Protein AF-A0A9N9HMT0-F1 (afdb_monomer_lite)

Foldseek 3Di:
DCPFQQNVCCCVVAPLVRLAPDQEAAADQVLGAEEAEADNNANHAYYANAPNQHYAEYEYEQHQNHAYYAHENNQYQYYAYANHANHQEDAHDNYAHQDDVNCVRYNLARHQYDHHAHYNNPAQDECVVNQSNQNHAEEEHYNHPRYDDDDPHPYDYD

Radius of gyration: 15.42 Å; chains: 1; bounding box: 34×36×38 Å

Structure (mmCIF, N/CA/C/O backbone):
data_AF-A0A9N9HMT0-F1
#
_entry.id   AF-A0A9N9HMT0-F1
#
loop_
_atom_site.group_PDB
_atom_site.id
_atom_site.type_symbol
_atom_site.label_atom_id
_atom_site.label_alt_id
_atom_site.label_comp_id
_atom_site.label_asym_id
_atom_site.label_entity_id
_atom_site.label_seq_id
_atom_site.pdbx_PDB_ins_code
_atom_site.Cartn_x
_atom_site.Cartn_y
_atom_site.Cartn_z
_atom_site.occupancy
_atom_site.B_iso_or_equiv
_atom_site.auth_seq_id
_atom_site.auth_comp_id
_atom_site.auth_asym_id
_atom_site.auth_atom_id
_atom_site.pdbx_PDB_model_num
ATOM 1 N N . PRO A 1 1 ? 5.485 14.136 9.599 1.00 45.47 1 PRO A N 1
ATOM 2 C CA . PRO A 1 1 ? 5.274 14.968 10.810 1.00 45.47 1 PRO A CA 1
ATOM 3 C C . PRO A 1 1 ? 3.821 14.855 11.270 1.00 45.47 1 PRO A C 1
ATOM 5 O O . PRO A 1 1 ? 2.944 14.857 10.415 1.00 45.47 1 PRO A O 1
ATOM 8 N N . LYS A 1 2 ? 3.573 14.782 12.585 1.00 51.34 2 LYS A N 1
ATOM 9 C CA . LYS A 1 2 ? 2.227 14.649 13.185 1.00 51.34 2 LYS A CA 1
ATOM 10 C C . LYS A 1 2 ? 1.230 15.769 12.809 1.00 51.34 2 LYS A C 1
ATOM 12 O O . LYS A 1 2 ? 0.068 15.684 13.169 1.00 51.34 2 LYS A O 1
ATOM 17 N N . ASP A 1 3 ? 1.668 16.771 12.049 1.00 69.00 3 ASP A N 1
ATOM 18 C CA . ASP A 1 3 ? 0.890 17.944 11.647 1.00 69.00 3 ASP A CA 1
ATOM 19 C C . ASP A 1 3 ? 0.411 17.941 10.185 1.00 69.00 3 ASP A C 1
ATOM 21 O O . ASP A 1 3 ? -0.055 18.974 9.698 1.00 69.00 3 ASP A O 1
ATOM 25 N N . SER A 1 4 ? 0.522 16.827 9.452 1.00 89.69 4 SER A N 1
ATOM 26 C CA . SER A 1 4 ? -0.023 16.758 8.090 1.00 89.69 4 SER A CA 1
ATOM 27 C C . SER A 1 4 ? -1.549 16.862 8.088 1.00 89.69 4 SER A C 1
ATOM 29 O O . SER A 1 4 ? -2.238 16.344 8.967 1.00 89.69 4 SER A O 1
ATOM 31 N N . GLN A 1 5 ? -2.094 17.504 7.054 1.00 96.38 5 GLN A N 1
ATOM 32 C CA . GLN A 1 5 ? -3.540 17.621 6.867 1.00 96.38 5 GLN A CA 1
ATOM 33 C C . GLN A 1 5 ? -4.202 16.242 6.760 1.00 96.38 5 GLN A C 1
AT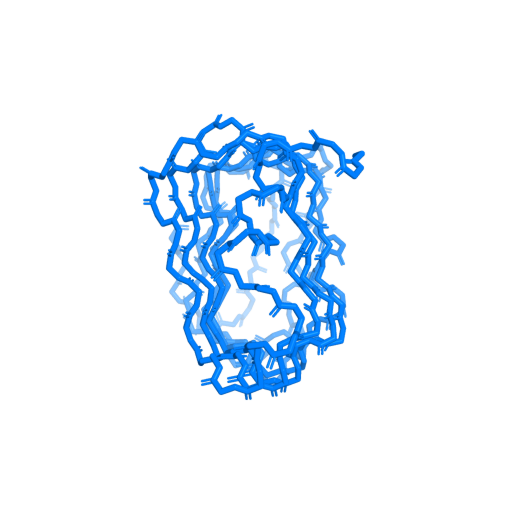OM 35 O O . GLN A 1 5 ? -5.257 16.023 7.348 1.00 96.38 5 GLN A O 1
ATOM 40 N N . ALA A 1 6 ? -3.567 15.302 6.053 1.00 97.62 6 ALA A N 1
ATOM 41 C CA . ALA A 1 6 ? -4.060 13.935 5.930 1.00 97.62 6 ALA A CA 1
ATOM 42 C C . ALA A 1 6 ? -4.176 13.227 7.290 1.00 97.62 6 ALA A C 1
ATOM 44 O O . ALA A 1 6 ? -5.154 12.521 7.531 1.00 97.62 6 ALA A O 1
ATOM 45 N N . GLN A 1 7 ? -3.209 13.442 8.189 1.00 97.62 7 GLN A N 1
ATOM 46 C CA . GLN A 1 7 ? -3.238 12.842 9.519 1.00 97.62 7 GLN A CA 1
ATOM 47 C C . GLN A 1 7 ? -4.325 13.470 10.395 1.00 97.62 7 GLN A C 1
ATOM 49 O O . GLN A 1 7 ? -5.088 12.739 11.020 1.00 97.62 7 GLN A O 1
ATOM 54 N N . LYS A 1 8 ? -4.452 14.804 10.377 1.00 97.06 8 LYS A N 1
ATOM 55 C CA . LYS A 1 8 ? -5.521 15.516 11.099 1.00 97.06 8 LYS A CA 1
ATOM 56 C C . LYS A 1 8 ? -6.901 15.050 10.654 1.00 97.06 8 LYS A C 1
ATOM 58 O O . LYS A 1 8 ? -7.726 14.711 11.491 1.00 97.06 8 LYS A O 1
ATOM 63 N N . TRP A 1 9 ? -7.109 14.932 9.342 1.00 97.50 9 TRP A N 1
ATOM 64 C CA . TRP A 1 9 ? -8.347 14.392 8.786 1.00 97.50 9 TRP A CA 1
ATOM 65 C C . TRP A 1 9 ? -8.671 13.001 9.349 1.00 97.50 9 TRP A C 1
ATOM 67 O O . TRP A 1 9 ? -9.804 12.756 9.755 1.00 97.50 9 TRP A O 1
ATOM 77 N N . LEU A 1 10 ? -7.688 12.095 9.400 1.00 97.88 10 LEU A N 1
ATOM 78 C CA . LEU A 1 10 ? -7.896 10.742 9.919 1.00 97.88 10 LEU A CA 1
ATOM 79 C C . LEU A 1 10 ? -8.280 10.759 11.405 1.00 97.88 10 LEU A C 1
ATOM 81 O O . LEU A 1 10 ? -9.152 10.003 11.822 1.00 97.88 10 LEU A O 1
ATOM 85 N N . GLU A 1 11 ? -7.611 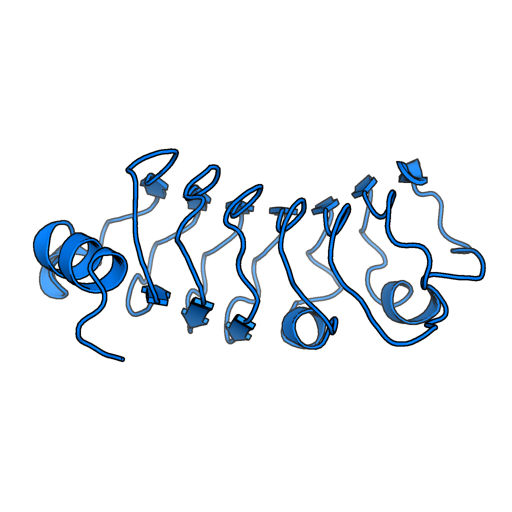11.589 12.200 1.00 96.62 11 GLU A N 1
ATOM 86 C CA . GLU A 1 11 ? -7.820 11.692 13.647 1.00 96.62 11 GLU A CA 1
ATOM 87 C C . GLU A 1 11 ? -9.157 12.347 14.004 1.00 96.62 11 GLU A C 1
ATOM 89 O O . GLU A 1 11 ? -9.825 11.882 14.924 1.00 96.62 11 GLU A O 1
ATOM 94 N N . GLU A 1 12 ? -9.576 13.362 13.248 1.00 96.56 12 GLU A N 1
ATOM 95 C CA . GLU A 1 12 ? -10.885 14.006 13.391 1.00 96.56 12 GLU A CA 1
ATOM 96 C C . GLU A 1 12 ? -12.022 13.093 12.926 1.00 96.56 12 GLU A C 1
ATOM 98 O O . GLU A 1 12 ? -13.075 13.036 13.557 1.00 96.56 12 GLU A O 1
ATOM 103 N N . LYS A 1 13 ? -11.823 12.370 11.815 1.00 97.00 13 LYS A N 1
ATOM 104 C CA . LYS A 1 13 ? -12.850 11.494 11.240 1.00 97.00 13 LYS A CA 1
ATOM 105 C C . LYS A 1 13 ? -13.000 10.181 12.002 1.00 97.00 13 LYS A C 1
ATOM 107 O O . LYS A 1 13 ? -14.102 9.643 12.052 1.00 97.00 13 LYS A O 1
ATOM 112 N N . PHE A 1 14 ? -11.896 9.665 12.539 1.00 97.12 14 PHE A N 1
ATOM 113 C CA . PHE A 1 14 ? -11.830 8.407 13.274 1.00 97.12 14 PHE A CA 1
ATOM 114 C C . PHE A 1 14 ? -10.970 8.575 14.537 1.00 97.12 14 PHE A C 1
ATOM 116 O O . PHE A 1 14 ? -9.804 8.135 14.571 1.00 97.12 14 PHE A O 1
ATOM 123 N N . PRO A 1 15 ? -11.523 9.194 15.594 1.00 95.88 15 PRO A N 1
ATOM 124 C CA . PRO A 1 15 ? -10.897 9.210 16.910 1.00 95.88 15 PRO A CA 1
ATOM 125 C C . PRO A 1 15 ? -10.594 7.784 17.380 1.00 95.88 15 PRO A C 1
ATOM 127 O O . PRO A 1 15 ? -11.309 6.850 17.030 1.00 95.88 15 PRO A O 1
ATOM 130 N N . ILE A 1 16 ? -9.545 7.589 18.188 1.00 92.38 16 ILE A N 1
ATOM 131 C CA . ILE A 1 16 ? -9.065 6.241 18.566 1.00 92.38 16 ILE A CA 1
ATOM 132 C C . ILE A 1 16 ? -10.189 5.353 19.131 1.00 92.38 16 ILE A C 1
ATOM 134 O O . ILE A 1 16 ? -10.284 4.195 18.740 1.00 92.38 16 ILE A O 1
ATOM 138 N N . GLY A 1 17 ? -11.062 5.895 19.986 1.00 91.00 17 GLY A N 1
ATOM 139 C CA . GLY A 1 17 ? -12.176 5.143 20.581 1.00 91.00 17 GLY A CA 1
ATOM 140 C C . GLY A 1 17 ? -13.275 4.720 19.598 1.00 91.00 17 GLY A C 1
ATOM 141 O O . GLY A 1 17 ? -14.104 3.888 19.942 1.00 91.00 17 GLY A O 1
ATOM 142 N N . GLU A 1 18 ? -13.276 5.260 18.379 1.00 94.38 18 GLU A N 1
ATOM 143 C CA . GLU A 1 18 ? -14.274 4.975 17.341 1.00 94.38 18 GLU A CA 1
ATOM 144 C C . GLU A 1 18 ? -13.741 4.025 16.253 1.00 94.38 18 GLU A C 1
ATOM 146 O O . GLU A 1 18 ? -14.476 3.647 15.344 1.00 94.38 18 GLU A O 1
ATOM 151 N N . ARG A 1 19 ? -12.469 3.603 16.330 1.00 97.69 19 ARG A N 1
ATOM 152 C CA . ARG A 1 19 ? -11.827 2.746 15.312 1.00 97.69 19 ARG A CA 1
ATOM 153 C C . ARG A 1 19 ? -12.177 1.264 15.426 1.00 97.69 19 ARG A C 1
ATOM 155 O O . ARG A 1 19 ? -11.931 0.519 14.479 1.00 97.69 19 ARG A O 1
ATOM 162 N N . GLU A 1 20 ? -12.730 0.842 16.560 1.00 96.50 20 GLU A N 1
ATOM 163 C CA . GLU A 1 20 ? -12.949 -0.568 16.922 1.00 96.50 20 GLU A CA 1
ATOM 164 C C . GLU A 1 20 ? -13.825 -1.331 15.919 1.00 96.50 20 GLU A C 1
ATOM 166 O O . GLU A 1 20 ? -13.577 -2.504 15.652 1.00 96.50 20 GLU A O 1
ATOM 171 N N . GLU A 1 21 ? -14.809 -0.658 15.317 1.00 96.06 21 GLU A N 1
ATOM 172 C CA . GLU A 1 21 ? -15.775 -1.266 14.390 1.00 96.06 21 GLU A CA 1
ATOM 173 C C . GLU A 1 21 ? -15.555 -0.876 12.920 1.00 96.06 21 GLU A C 1
ATOM 175 O O . GLU A 1 21 ? -16.292 -1.312 12.036 1.00 96.06 21 GLU A O 1
ATOM 180 N N . VAL A 1 22 ? -14.546 -0.053 12.623 1.00 98.50 22 VAL A N 1
ATOM 181 C CA . VAL A 1 22 ? -14.315 0.438 11.259 1.00 98.50 22 VAL A CA 1
ATOM 182 C C . VAL A 1 22 ? -13.652 -0.651 10.420 1.00 98.50 22 VAL A C 1
ATOM 184 O O . VAL A 1 22 ? -12.492 -1.001 10.635 1.00 98.50 22 VAL A O 1
ATOM 187 N N . THR A 1 23 ? -14.375 -1.142 9.414 1.00 98.62 23 THR A N 1
ATOM 188 C CA . THR A 1 23 ? -13.884 -2.157 8.465 1.00 98.62 23 THR A CA 1
ATOM 189 C C . THR A 1 23 ? -13.359 -1.563 7.161 1.00 98.62 23 THR A C 1
ATOM 191 O O . THR A 1 23 ? -12.513 -2.162 6.497 1.00 98.62 23 THR A O 1
ATOM 194 N N . VAL A 1 24 ? -13.794 -0.349 6.805 1.00 98.69 24 VAL A N 1
ATOM 195 C CA . VAL A 1 24 ? -13.385 0.335 5.574 1.00 98.69 24 VAL A CA 1
ATOM 196 C C . VAL A 1 24 ? -13.008 1.785 5.853 1.00 98.69 24 VAL A C 1
ATOM 198 O O . VAL A 1 24 ? -13.803 2.561 6.377 1.00 98.69 24 VAL A O 1
ATOM 201 N N . LEU A 1 25 ? -11.815 2.169 5.409 1.00 98.62 25 LEU A N 1
ATOM 202 C CA . LEU A 1 25 ? -11.355 3.548 5.346 1.00 98.62 25 LEU A CA 1
ATOM 203 C C . LEU A 1 25 ? -11.438 3.986 3.886 1.00 98.62 25 LEU A C 1
ATOM 205 O O . LEU A 1 25 ? -10.640 3.567 3.043 1.00 98.62 25 LEU A O 1
ATOM 209 N N . PHE A 1 26 ? -12.423 4.828 3.589 1.00 98.44 26 PHE A N 1
ATOM 210 C CA . PHE A 1 26 ? -12.620 5.399 2.262 1.00 98.44 26 PHE A CA 1
ATOM 211 C C . PHE A 1 26 ? -12.224 6.878 2.260 1.00 98.44 26 PHE A C 1
ATOM 213 O O . PHE A 1 26 ? -12.874 7.703 2.897 1.00 98.44 26 PHE A O 1
ATOM 220 N N . ALA A 1 27 ? -11.148 7.190 1.542 1.00 98.12 27 ALA A N 1
ATOM 221 C CA . ALA A 1 27 ? -10.526 8.506 1.452 1.00 98.12 27 ALA A CA 1
ATOM 222 C C . ALA A 1 27 ? -10.126 8.899 0.019 1.00 98.12 27 ALA A C 1
ATOM 224 O O . ALA A 1 27 ? -9.210 9.697 -0.180 1.00 98.12 27 ALA A O 1
ATOM 225 N N . ARG A 1 28 ? -10.758 8.304 -0.998 1.00 98.31 28 ARG A N 1
ATOM 226 C CA . ARG A 1 28 ? -10.446 8.561 -2.411 1.00 98.31 28 ARG A CA 1
ATOM 227 C C . ARG A 1 28 ? -10.657 10.030 -2.769 1.00 98.31 28 ARG A C 1
ATOM 229 O O . ARG A 1 28 ? -11.735 10.564 -2.524 1.00 98.31 28 ARG A O 1
ATOM 236 N N . ASN A 1 29 ? -9.672 10.629 -3.442 1.00 98.00 29 ASN A N 1
ATOM 237 C CA . ASN A 1 29 ? -9.770 11.971 -4.027 1.00 98.00 29 ASN A CA 1
ATOM 238 C C . ASN A 1 29 ? -10.311 13.036 -3.048 1.00 98.00 29 ASN A C 1
ATOM 240 O O . ASN A 1 29 ? -11.147 13.865 -3.399 1.00 98.00 29 ASN A O 1
ATOM 244 N N . MET A 1 30 ? -9.855 12.995 -1.797 1.00 97.44 30 MET A N 1
ATOM 245 C CA . MET A 1 30 ? -10.271 13.945 -0.760 1.00 97.44 30 MET A CA 1
ATOM 246 C C . MET A 1 30 ? -9.350 15.166 -0.674 1.00 97.44 30 MET A C 1
ATOM 248 O O . MET A 1 30 ? -9.533 16.017 0.192 1.00 97.44 30 MET A O 1
ATOM 252 N N . GLY A 1 31 ? -8.349 15.253 -1.556 1.00 96.75 31 GLY A N 1
ATOM 253 C CA . GLY A 1 31 ? -7.345 16.309 -1.516 1.00 96.75 31 GLY A CA 1
ATOM 254 C C . GLY A 1 31 ? -6.443 16.211 -0.288 1.00 96.75 31 GLY A C 1
ATOM 255 O O . GLY A 1 31 ? -5.984 17.239 0.189 1.00 96.75 31 GLY A O 1
ATOM 256 N N . LEU A 1 32 ? -6.210 15.000 0.237 1.00 97.25 32 LEU A N 1
ATOM 257 C CA . LEU A 1 32 ? -5.362 14.805 1.412 1.00 97.25 32 LEU A CA 1
ATOM 258 C C . LEU A 1 32 ? -3.907 15.186 1.113 1.00 97.25 32 LEU A C 1
ATOM 260 O O . LEU A 1 32 ? -3.342 14.788 0.089 1.00 97.25 32 LEU A O 1
ATOM 264 N N . GLU A 1 33 ? -3.293 15.919 2.043 1.00 96.69 33 GLU A N 1
ATOM 265 C CA . GLU A 1 33 ? -1.928 16.431 1.908 1.00 96.69 33 GLU A CA 1
ATOM 266 C C . GLU A 1 33 ? -0.993 15.916 3.009 1.00 96.69 33 GLU A C 1
ATOM 268 O O . GLU A 1 33 ? -1.338 15.869 4.195 1.00 96.69 33 GLU A O 1
ATOM 273 N N . GLY A 1 34 ? 0.240 15.591 2.614 1.00 96.88 34 GLY A N 1
ATOM 274 C CA . GLY A 1 34 ? 1.315 15.211 3.527 1.00 96.88 34 GLY A CA 1
ATOM 275 C C . GLY A 1 34 ? 1.339 13.725 3.892 1.00 96.88 34 GLY A C 1
ATOM 276 O O . GLY A 1 34 ? 1.131 12.855 3.050 1.00 96.88 34 GLY A O 1
ATOM 277 N N . GLU A 1 35 ? 1.694 13.427 5.141 1.00 97.62 35 GLU A N 1
ATOM 278 C CA . GLU A 1 35 ? 1.834 12.059 5.651 1.00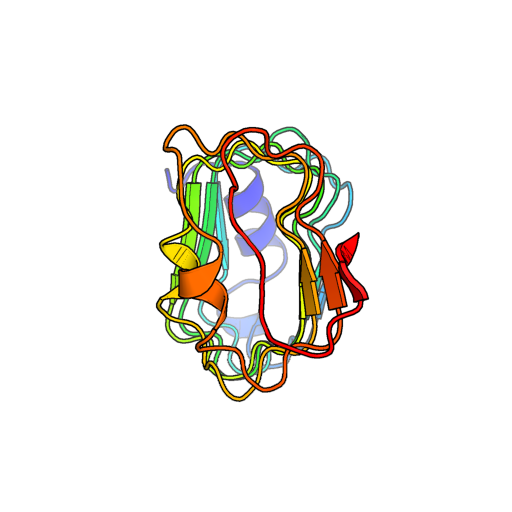 97.62 35 GLU A CA 1
ATOM 279 C C . GLU A 1 35 ? 0.485 11.511 6.140 1.00 97.62 35 GLU A C 1
ATOM 281 O O . GLU A 1 35 ? -0.249 12.218 6.824 1.00 97.62 35 GLU A O 1
ATOM 286 N N . LEU A 1 36 ? 0.181 10.251 5.834 1.00 98.00 36 LEU A N 1
ATOM 287 C CA . LEU A 1 36 ? -0.960 9.521 6.388 1.00 98.00 36 LEU A CA 1
ATOM 288 C C . LEU A 1 36 ? -0.458 8.280 7.135 1.00 98.00 36 LEU A C 1
ATOM 290 O O . LEU A 1 36 ? 0.191 7.420 6.538 1.00 98.00 36 LEU A O 1
ATOM 294 N N . VAL A 1 37 ? -0.759 8.177 8.429 1.00 98.19 37 VAL A N 1
ATOM 295 C CA . VAL A 1 37 ? -0.419 7.025 9.273 1.00 98.19 37 VAL A CA 1
ATOM 296 C C . VAL A 1 37 ? -1.702 6.334 9.720 1.00 98.19 37 VAL A C 1
ATOM 298 O O . VAL A 1 37 ? -2.448 6.852 10.550 1.00 98.19 37 VAL A O 1
ATOM 301 N N . VAL A 1 38 ? -1.944 5.142 9.177 1.00 98.44 38 VAL A N 1
ATOM 302 C CA . VAL A 1 38 ? -3.093 4.302 9.518 1.00 98.44 38 VAL A CA 1
ATOM 303 C C . VAL A 1 38 ? -2.632 3.194 10.460 1.00 98.44 38 VAL A C 1
ATOM 305 O O . VAL A 1 38 ? -1.910 2.278 10.072 1.00 98.44 38 VAL A O 1
ATOM 308 N N . GLU A 1 39 ? -3.054 3.300 11.713 1.00 98.06 39 GLU A N 1
ATOM 309 C CA . GLU A 1 39 ? -2.756 2.357 12.792 1.00 98.06 39 GLU A CA 1
ATOM 310 C C . GLU A 1 39 ? -3.950 2.266 13.750 1.00 98.06 39 GLU A C 1
ATOM 312 O O . GLU A 1 39 ? -4.821 3.142 13.746 1.00 98.06 39 GLU A O 1
ATOM 317 N N . LYS A 1 40 ? -3.972 1.240 14.609 1.00 97.81 40 LYS A N 1
ATOM 318 C CA . LYS A 1 40 ? -5.003 1.065 15.653 1.00 97.81 40 LYS A CA 1
ATOM 319 C C . LYS A 1 40 ? -6.427 0.978 15.089 1.00 97.81 40 LYS A C 1
ATOM 321 O O . LYS A 1 40 ? -7.351 1.563 15.641 1.00 97.81 40 LYS A O 1
ATOM 326 N N . PHE A 1 41 ? -6.589 0.252 13.986 1.00 98.50 41 PHE A N 1
ATOM 327 C CA . PHE A 1 41 ? -7.898 -0.161 13.491 1.00 98.50 41 PHE A CA 1
ATOM 328 C C . PHE A 1 41 ? -7.990 -1.698 13.507 1.00 98.50 41 PHE A C 1
ATOM 330 O O . PHE A 1 41 ? -7.563 -2.343 12.546 1.00 98.50 41 PHE A O 1
ATOM 337 N N . PRO A 1 42 ? -8.498 -2.307 14.592 1.00 97.81 42 PRO A N 1
ATOM 338 C CA . PRO A 1 42 ? -8.404 -3.755 14.805 1.00 97.81 42 PRO A CA 1
ATOM 339 C C . PRO A 1 42 ? -9.242 -4.585 13.823 1.00 97.81 42 PRO A C 1
ATOM 341 O O . PRO A 1 42 ? -8.936 -5.757 13.605 1.00 97.81 42 PRO A O 1
ATOM 344 N N . LYS A 1 43 ? -10.275 -3.986 13.218 1.00 98.56 43 LYS A N 1
ATOM 345 C CA . LYS A 1 43 ? -11.167 -4.633 12.246 1.00 98.56 43 LYS A CA 1
ATOM 346 C C . LYS A 1 43 ? -11.025 -4.098 10.819 1.00 98.56 43 LYS A C 1
ATOM 348 O O . LYS A 1 43 ? -11.835 -4.454 9.972 1.00 98.56 43 LYS A O 1
ATOM 353 N N . LEU A 1 44 ? -10.031 -3.252 10.526 1.00 98.81 44 LEU A N 1
ATOM 354 C CA . LEU A 1 44 ? -9.924 -2.646 9.197 1.00 98.81 44 LEU A CA 1
ATOM 355 C C . LEU A 1 44 ? -9.496 -3.668 8.152 1.00 98.81 44 LEU A C 1
ATOM 357 O O . LEU A 1 44 ? -8.401 -4.217 8.222 1.00 98.81 44 LEU A O 1
ATOM 361 N N . GLU A 1 45 ? -10.350 -3.856 7.155 1.00 98.88 45 GLU A N 1
ATOM 362 C CA . GLU A 1 45 ? -10.173 -4.810 6.063 1.00 98.88 45 GLU A CA 1
ATOM 363 C C . GLU A 1 45 ? -9.765 -4.121 4.761 1.00 98.88 45 GLU A C 1
ATOM 365 O O . GLU A 1 45 ? -9.121 -4.729 3.902 1.00 98.88 45 GLU A O 1
ATOM 370 N N . LYS A 1 46 ? -10.122 -2.840 4.597 1.00 98.94 46 LYS A N 1
ATOM 371 C CA . LYS A 1 46 ? -9.931 -2.126 3.334 1.00 98.94 46 LYS A CA 1
ATOM 372 C C . LYS A 1 46 ? -9.549 -0.662 3.523 1.00 98.94 46 LYS A C 1
ATOM 374 O O . LYS A 1 46 ? -10.247 0.092 4.196 1.00 98.94 46 LYS A O 1
ATOM 379 N N . ILE A 1 47 ? -8.485 -0.244 2.839 1.00 98.88 47 ILE A N 1
ATOM 380 C CA . ILE A 1 47 ? -8.067 1.158 2.710 1.00 98.88 47 ILE A CA 1
ATOM 381 C C . ILE A 1 47 ? -8.132 1.551 1.238 1.00 98.88 47 ILE A C 1
ATOM 383 O O . ILE A 1 47 ? -7.423 0.980 0.409 1.00 98.88 47 ILE A O 1
ATOM 387 N N . ILE A 1 48 ? -8.949 2.555 0.924 1.00 98.81 48 ILE A N 1
ATOM 388 C CA . ILE A 1 48 ? -9.045 3.164 -0.405 1.00 98.81 48 ILE A CA 1
ATOM 389 C C . ILE A 1 48 ? -8.734 4.648 -0.270 1.00 98.81 48 ILE A C 1
ATOM 391 O O . ILE A 1 48 ? -9.591 5.425 0.137 1.00 98.81 48 ILE A O 1
ATOM 395 N N . CYS A 1 49 ? -7.509 5.045 -0.595 1.00 98.56 49 CYS A N 1
ATOM 396 C CA . CYS A 1 49 ? -7.045 6.431 -0.515 1.00 98.56 49 CYS A CA 1
ATOM 397 C C . CYS A 1 49 ? -6.409 6.912 -1.825 1.00 98.56 49 CYS A C 1
ATOM 399 O O . CYS A 1 49 ? -5.610 7.846 -1.813 1.00 98.56 49 CYS A O 1
ATOM 401 N N . ASP A 1 50 ? -6.766 6.290 -2.949 1.00 98.69 50 ASP A N 1
ATOM 402 C CA . ASP A 1 50 ? -6.262 6.641 -4.271 1.00 98.69 50 ASP A CA 1
ATOM 403 C C . ASP A 1 50 ? -6.666 8.057 -4.713 1.00 98.69 50 ASP A C 1
ATOM 405 O O . ASP A 1 50 ? -7.634 8.649 -4.226 1.00 98.69 50 ASP A O 1
ATOM 409 N N . SER A 1 51 ? -5.919 8.596 -5.676 1.00 98.44 51 SER A N 1
ATOM 410 C CA . SER A 1 51 ? -6.119 9.932 -6.254 1.00 98.44 51 SER A CA 1
ATOM 411 C C . SER A 1 51 ? -5.925 11.104 -5.279 1.00 98.44 51 SER A C 1
ATOM 413 O O . SER A 1 51 ? -6.445 12.195 -5.504 1.00 98.44 51 SER A O 1
ATOM 415 N N . ASN A 1 52 ? -5.143 10.933 -4.208 1.00 98.19 52 ASN A N 1
ATOM 416 C CA . ASN A 1 52 ? -4.726 12.045 -3.346 1.00 98.19 52 ASN A CA 1
ATOM 417 C C . ASN A 1 52 ? -3.330 12.537 -3.740 1.00 98.19 52 ASN A C 1
ATOM 419 O O . ASN A 1 52 ? -2.333 12.210 -3.107 1.00 98.19 52 ASN A O 1
ATOM 423 N N . SER A 1 53 ? -3.260 13.341 -4.803 1.00 96.75 53 SER A N 1
ATOM 424 C CA . SER A 1 53 ? -2.009 13.720 -5.491 1.00 96.75 53 SER A CA 1
ATOM 425 C C . SER A 1 53 ? -0.997 14.565 -4.695 1.00 96.75 53 SER A C 1
ATOM 427 O O . SER A 1 53 ? 0.024 14.979 -5.251 1.00 96.75 53 SER A O 1
ATOM 429 N N . LYS A 1 54 ? -1.281 14.859 -3.426 1.00 96.81 54 LYS A N 1
ATOM 430 C CA . LYS A 1 54 ? -0.445 15.654 -2.520 1.00 96.81 54 LYS A CA 1
ATOM 431 C C . LYS A 1 54 ? -0.034 14.880 -1.260 1.00 96.81 54 LYS A C 1
ATOM 433 O O . LYS A 1 54 ? 0.569 15.463 -0.353 1.00 96.81 54 LYS A O 1
ATOM 438 N N . LEU A 1 55 ? -0.327 13.581 -1.191 1.00 97.75 55 LEU A N 1
ATOM 439 C CA . LEU A 1 55 ? 0.282 12.723 -0.185 1.00 97.75 55 LEU A CA 1
ATOM 440 C C . LEU A 1 55 ? 1.776 12.577 -0.482 1.00 97.75 55 LEU A C 1
ATOM 442 O O . LEU A 1 55 ? 2.210 12.507 -1.628 1.00 97.75 55 LEU A O 1
ATOM 446 N N . THR A 1 56 ? 2.580 12.541 0.572 1.00 96.44 56 THR A N 1
ATOM 447 C CA . THR A 1 56 ? 4.037 12.383 0.460 1.00 96.44 56 THR A CA 1
ATOM 448 C C . THR A 1 56 ? 4.494 11.043 1.016 1.00 96.44 56 THR A C 1
ATOM 450 O O . THR A 1 56 ? 5.378 10.406 0.445 1.00 96.44 56 THR A O 1
ATOM 453 N N . SER A 1 57 ? 3.854 10.579 2.090 1.00 98.00 57 SER A N 1
ATOM 454 C CA . SER A 1 57 ? 4.174 9.327 2.771 1.00 98.00 57 SER A CA 1
ATOM 455 C C . SER A 1 57 ? 2.901 8.637 3.241 1.00 98.00 57 SER A C 1
ATOM 457 O O . SER A 1 57 ? 2.009 9.294 3.773 1.00 98.00 57 SER A O 1
ATOM 459 N N . ILE A 1 58 ? 2.852 7.311 3.132 1.00 98.50 58 ILE A N 1
ATOM 460 C CA . ILE A 1 58 ? 1.809 6.493 3.760 1.00 98.50 58 ILE A CA 1
ATOM 461 C C . ILE A 1 58 ? 2.474 5.440 4.641 1.00 98.50 58 ILE A C 1
ATOM 463 O O . ILE A 1 58 ? 3.452 4.808 4.242 1.00 98.50 58 ILE A O 1
ATOM 467 N N . LYS A 1 59 ? 1.948 5.258 5.851 1.00 98.69 59 LYS A N 1
ATOM 468 C CA . LYS A 1 59 ? 2.324 4.161 6.742 1.00 98.69 59 LYS A CA 1
ATOM 469 C C . LYS A 1 59 ? 1.077 3.401 7.155 1.00 98.69 59 LYS A C 1
ATOM 471 O O . LYS A 1 59 ? 0.106 4.015 7.589 1.00 98.69 59 LYS A O 1
ATOM 476 N N . VAL A 1 60 ? 1.127 2.084 7.038 1.00 98.50 60 VAL A N 1
ATOM 477 C CA . VAL A 1 60 ? 0.054 1.169 7.419 1.00 98.50 60 VAL A CA 1
ATOM 478 C C . VAL A 1 60 ? 0.646 0.165 8.400 1.00 98.50 60 VAL A C 1
ATOM 480 O O . VAL A 1 60 ? 1.535 -0.604 8.033 1.00 98.50 60 VAL A O 1
ATOM 483 N N . ILE A 1 61 ? 0.236 0.246 9.667 1.00 98.38 61 ILE A N 1
ATOM 484 C CA . ILE A 1 61 ? 0.945 -0.408 10.774 1.00 98.38 61 ILE A CA 1
ATOM 485 C C . ILE A 1 61 ? -0.029 -1.223 11.626 1.00 98.38 61 ILE A C 1
ATOM 487 O O . ILE A 1 61 ? -0.995 -0.685 12.170 1.00 98.38 61 ILE A O 1
ATOM 491 N N . GLY A 1 62 ? 0.266 -2.516 11.784 1.00 98.25 62 GLY A N 1
ATOM 492 C CA . GLY A 1 62 ? -0.420 -3.410 12.721 1.00 98.25 62 GLY A CA 1
ATOM 493 C C . GLY A 1 62 ? -1.881 -3.699 12.370 1.00 98.25 62 GLY A C 1
ATOM 494 O O . GLY A 1 62 ? -2.683 -3.951 13.269 1.00 98.25 62 GLY A O 1
ATOM 495 N N . LEU A 1 63 ? -2.254 -3.623 11.090 1.00 98.62 63 LEU A N 1
ATOM 496 C CA . LEU A 1 63 ? -3.626 -3.849 10.634 1.00 98.62 63 LEU A CA 1
ATOM 497 C C . LEU A 1 63 ? -3.814 -5.324 10.267 1.00 98.62 63 LEU A C 1
ATOM 499 O O . LEU A 1 63 ? -3.758 -5.717 9.103 1.00 98.62 63 LEU A O 1
ATOM 503 N N . SER A 1 64 ? -4.031 -6.150 11.291 1.00 98.00 64 SER A N 1
ATOM 504 C CA . SER A 1 64 ? -4.057 -7.617 11.189 1.00 98.00 64 SER A CA 1
ATOM 505 C C . SER A 1 64 ? -5.174 -8.194 10.312 1.00 98.00 64 SER A C 1
ATOM 507 O O . SER A 1 64 ? -5.120 -9.373 9.971 1.00 98.00 64 SER A O 1
ATOM 509 N N . LYS A 1 65 ? -6.178 -7.387 9.952 1.00 98.69 65 LYS A N 1
ATOM 510 C CA . LYS A 1 65 ? -7.303 -7.765 9.084 1.00 98.69 65 LYS A CA 1
ATOM 511 C C . LYS A 1 65 ? -7.259 -7.122 7.698 1.00 98.69 65 LYS A C 1
ATOM 513 O O . LYS A 1 65 ? -8.120 -7.428 6.880 1.00 98.69 65 LYS A O 1
ATOM 518 N N . LEU A 1 66 ? -6.279 -6.260 7.417 1.00 98.88 66 LEU A N 1
ATOM 519 C CA . LEU A 1 66 ? -6.239 -5.511 6.166 1.00 98.88 66 LEU A CA 1
ATOM 520 C C . LEU A 1 66 ? -5.997 -6.453 4.986 1.00 98.88 66 LEU A C 1
ATOM 522 O O . LEU A 1 66 ? -4.906 -6.992 4.847 1.00 98.88 66 LEU A O 1
ATOM 526 N N . ALA A 1 67 ? -6.998 -6.584 4.119 1.00 98.81 67 ALA A N 1
ATOM 527 C CA . ALA A 1 67 ? -6.960 -7.432 2.934 1.00 98.81 67 ALA A CA 1
ATOM 528 C C . ALA A 1 67 ? -6.718 -6.638 1.643 1.00 98.81 67 ALA A C 1
ATOM 530 O O . ALA A 1 67 ? -6.072 -7.130 0.715 1.00 98.81 67 ALA A O 1
ATOM 531 N N . ILE A 1 68 ? -7.232 -5.405 1.570 1.00 98.94 68 ILE A N 1
ATOM 532 C CA . ILE A 1 68 ? -7.184 -4.578 0.360 1.00 98.94 68 ILE A CA 1
ATOM 533 C C . ILE A 1 68 ? -6.600 -3.208 0.686 1.00 98.94 68 ILE A C 1
ATOM 535 O O . ILE A 1 68 ? -7.155 -2.457 1.489 1.00 98.94 68 ILE A O 1
ATOM 539 N N . PHE A 1 69 ? -5.534 -2.838 -0.019 1.00 98.88 69 PHE A N 1
ATOM 540 C CA . PHE A 1 69 ? -4.931 -1.518 0.095 1.00 98.88 69 PHE A CA 1
ATOM 541 C C . PHE A 1 69 ? -4.716 -0.884 -1.281 1.00 98.88 69 PHE A C 1
ATOM 543 O O . PHE A 1 69 ? -3.946 -1.380 -2.103 1.00 98.88 69 PHE A O 1
ATOM 550 N N . ASN A 1 70 ? -5.404 0.234 -1.524 1.00 98.88 70 ASN A N 1
ATOM 551 C CA . ASN A 1 70 ? -5.273 1.027 -2.740 1.00 98.88 70 ASN A CA 1
ATOM 552 C C . ASN A 1 70 ? -4.864 2.471 -2.420 1.00 98.88 70 ASN A C 1
ATOM 554 O O . ASN A 1 70 ? -5.649 3.234 -1.854 1.00 98.88 70 ASN A O 1
ATOM 558 N N . ALA A 1 71 ? -3.660 2.837 -2.852 1.00 98.62 71 ALA A N 1
ATOM 559 C CA . ALA A 1 71 ? -3.103 4.186 -2.823 1.00 98.62 71 ALA A CA 1
ATOM 560 C C . ALA A 1 71 ? -2.554 4.592 -4.205 1.00 98.62 71 ALA A C 1
ATOM 562 O O . ALA A 1 71 ? -1.505 5.235 -4.307 1.00 98.62 71 ALA A O 1
ATOM 563 N N . ASN A 1 72 ? -3.225 4.174 -5.284 1.00 98.62 72 ASN A N 1
ATOM 564 C CA . ASN A 1 72 ? -2.845 4.548 -6.643 1.00 98.62 72 ASN A CA 1
ATOM 565 C C . ASN A 1 72 ? -2.902 6.074 -6.841 1.00 98.62 72 ASN A C 1
ATOM 567 O O . ASN A 1 72 ? -3.805 6.738 -6.331 1.00 98.62 72 ASN A O 1
ATOM 571 N N . ALA A 1 73 ? -1.969 6.627 -7.617 1.00 98.25 73 ALA A N 1
ATOM 572 C CA . ALA A 1 73 ? -1.982 8.038 -8.020 1.00 98.25 73 ALA A CA 1
ATOM 573 C C . ALA A 1 73 ? -1.954 9.041 -6.844 1.00 98.25 73 ALA A C 1
ATOM 575 O O . ALA A 1 73 ? -2.629 10.075 -6.869 1.00 98.25 73 ALA A O 1
ATOM 576 N N . CYS A 1 74 ? -1.145 8.761 -5.817 1.00 98.06 74 CYS A N 1
ATOM 577 C CA . CYS A 1 74 ? -1.025 9.608 -4.625 1.00 98.06 74 CYS A CA 1
ATOM 578 C C . CYS A 1 74 ? 0.271 10.435 -4.558 1.00 98.06 74 CYS A C 1
ATOM 580 O O . CYS A 1 74 ? 0.424 11.242 -3.650 1.00 98.06 74 CYS A O 1
ATOM 582 N N . LYS A 1 75 ? 1.202 10.261 -5.509 1.00 95.25 75 LYS A N 1
ATOM 583 C CA . LYS A 1 75 ? 2.563 10.847 -5.493 1.00 95.25 75 LYS A CA 1
ATOM 584 C C . LYS A 1 75 ? 3.400 10.488 -4.254 1.00 95.25 75 LYS A C 1
ATOM 586 O O . LYS A 1 75 ? 4.350 11.193 -3.913 1.00 95.25 75 LYS A O 1
ATOM 591 N N . VAL A 1 76 ? 3.098 9.363 -3.614 1.00 97.81 76 VAL A N 1
ATOM 592 C CA . VAL A 1 76 ? 3.810 8.894 -2.421 1.00 97.81 76 VAL A CA 1
ATOM 593 C C . VAL A 1 76 ? 5.245 8.524 -2.783 1.00 97.81 76 VAL A C 1
ATOM 595 O O . VAL A 1 76 ? 5.462 7.749 -3.708 1.00 97.81 76 VAL A O 1
ATOM 598 N N . ASN A 1 77 ? 6.226 9.051 -2.049 1.00 97.19 77 ASN A N 1
ATOM 599 C CA . ASN A 1 77 ? 7.641 8.684 -2.205 1.00 97.19 77 ASN A CA 1
ATOM 600 C C . ASN A 1 77 ? 8.156 7.776 -1.078 1.00 97.19 77 ASN A C 1
ATOM 602 O O . ASN A 1 77 ? 9.232 7.194 -1.197 1.00 97.19 77 ASN A O 1
ATOM 606 N N . LYS A 1 78 ? 7.376 7.628 -0.001 1.00 97.88 78 LYS A N 1
ATOM 607 C CA . LYS A 1 78 ? 7.686 6.758 1.130 1.00 97.88 78 LYS A CA 1
ATOM 608 C C . LYS A 1 78 ? 6.470 5.928 1.515 1.00 97.88 78 LYS A C 1
ATOM 610 O O . LYS A 1 78 ? 5.441 6.470 1.915 1.00 97.88 78 LYS A O 1
ATOM 615 N N . LEU A 1 79 ? 6.619 4.613 1.440 1.00 98.50 79 LEU A N 1
ATOM 616 C CA . LEU A 1 79 ? 5.606 3.659 1.857 1.00 98.50 79 LEU A CA 1
ATOM 617 C C . LEU A 1 79 ? 6.177 2.736 2.928 1.00 98.50 79 LEU A C 1
ATOM 619 O O . LEU A 1 79 ? 7.273 2.209 2.766 1.00 98.50 79 LEU A O 1
ATOM 623 N N . VAL A 1 80 ? 5.430 2.552 4.013 1.00 98.56 80 VAL A N 1
ATOM 624 C CA . VAL A 1 80 ? 5.716 1.539 5.034 1.00 98.56 80 VAL A CA 1
ATOM 625 C C . VAL A 1 80 ? 4.465 0.699 5.225 1.00 98.56 80 VAL A C 1
ATOM 627 O O . VAL A 1 80 ? 3.397 1.242 5.508 1.00 98.56 80 VAL A O 1
ATOM 630 N N . ILE A 1 81 ? 4.610 -0.612 5.094 1.00 98.50 81 ILE A N 1
ATOM 631 C CA . ILE A 1 81 ? 3.587 -1.594 5.443 1.00 98.50 81 ILE A CA 1
ATOM 632 C C . ILE A 1 81 ? 4.247 -2.526 6.444 1.00 98.50 81 ILE A C 1
ATOM 634 O O . ILE A 1 81 ? 5.298 -3.066 6.137 1.00 98.50 81 ILE A O 1
ATOM 638 N N . SER A 1 82 ? 3.672 -2.672 7.634 1.00 98.06 82 SER A N 1
ATOM 639 C CA . SER A 1 82 ? 4.221 -3.573 8.647 1.00 98.06 82 SER A CA 1
ATOM 640 C C . SER A 1 82 ? 3.114 -4.159 9.513 1.00 98.06 82 SER A C 1
ATOM 642 O O . SER A 1 82 ? 2.134 -3.480 9.831 1.00 98.06 82 SER A O 1
ATOM 644 N N . GLY A 1 83 ? 3.234 -5.437 9.878 1.00 97.75 83 GLY A N 1
ATOM 645 C CA . GLY A 1 83 ? 2.221 -6.136 10.676 1.00 97.75 83 GLY A CA 1
ATOM 646 C C . GLY A 1 83 ? 0.844 -6.227 10.000 1.00 97.75 83 GLY A C 1
ATOM 647 O O . GLY A 1 83 ? -0.171 -6.129 10.686 1.00 97.75 83 GLY A O 1
ATOM 648 N N . CYS A 1 84 ? 0.806 -6.381 8.670 1.00 98.38 84 CYS A N 1
ATOM 649 C CA . CYS A 1 84 ? -0.421 -6.504 7.866 1.00 98.38 84 CYS A CA 1
ATOM 650 C C . CYS A 1 84 ? -0.436 -7.839 7.079 1.00 98.38 84 CYS A C 1
ATOM 652 O O . CYS A 1 84 ? -0.351 -7.829 5.851 1.00 98.38 84 CYS A O 1
ATOM 654 N N . PRO A 1 85 ? -0.491 -8.999 7.764 1.00 97.44 85 PRO A N 1
ATOM 655 C CA . PRO A 1 85 ? -0.254 -10.316 7.158 1.00 97.44 85 PRO A CA 1
ATOM 656 C C . PRO A 1 85 ? -1.360 -10.803 6.210 1.00 97.44 85 PRO A C 1
ATO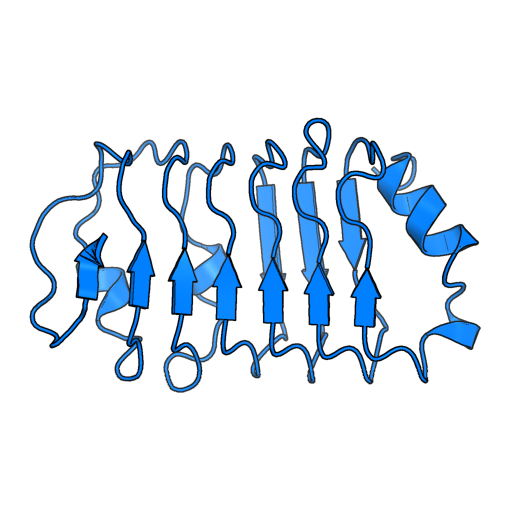M 658 O O . PRO A 1 85 ? -1.140 -11.763 5.476 1.00 97.44 85 PRO A O 1
ATOM 661 N N . GLU A 1 86 ? -2.536 -10.174 6.225 1.00 98.44 86 GLU A N 1
ATOM 662 C CA . GLU A 1 86 ? -3.705 -10.607 5.448 1.00 98.44 86 GLU A CA 1
ATOM 663 C C . GLU A 1 86 ? -3.875 -9.856 4.118 1.00 98.44 86 GLU A C 1
ATOM 665 O O . GLU A 1 86 ? -4.888 -10.053 3.452 1.00 98.44 86 GLU A O 1
ATOM 670 N N . ILE A 1 87 ? -2.916 -9.015 3.699 1.00 98.81 87 ILE A N 1
ATOM 671 C CA . ILE A 1 87 ? -3.029 -8.283 2.428 1.00 98.81 87 ILE A CA 1
ATOM 672 C C . ILE A 1 87 ? -3.035 -9.274 1.258 1.00 98.81 87 ILE A C 1
ATOM 674 O O . ILE A 1 87 ? -2.063 -9.988 1.019 1.00 98.81 87 ILE A O 1
ATOM 678 N N . ILE A 1 88 ? -4.130 -9.251 0.501 1.00 98.75 88 ILE A N 1
ATOM 679 C CA . ILE A 1 88 ? -4.353 -10.058 -0.704 1.00 98.75 88 ILE A CA 1
ATOM 680 C C . ILE A 1 88 ? -4.212 -9.191 -1.963 1.00 98.75 88 ILE A C 1
ATOM 682 O O . ILE A 1 88 ? -3.710 -9.652 -2.986 1.00 98.75 88 ILE A O 1
ATOM 686 N N . SER A 1 89 ? -4.608 -7.915 -1.884 1.00 98.75 89 SER A N 1
ATOM 687 C CA . SER A 1 89 ? -4.570 -6.971 -3.006 1.00 98.75 89 SER A CA 1
ATOM 688 C C . SER A 1 89 ? -3.868 -5.672 -2.623 1.00 98.75 89 SER A C 1
ATOM 690 O O . SER A 1 89 ? -4.387 -4.893 -1.815 1.00 98.75 89 SER A O 1
ATOM 692 N N . LEU A 1 90 ? -2.746 -5.386 -3.286 1.00 98.81 90 LEU A N 1
ATOM 693 C CA . LEU A 1 90 ? -1.967 -4.162 -3.105 1.00 98.81 90 LEU A CA 1
ATOM 694 C C . LEU A 1 90 ? -1.867 -3.363 -4.410 1.00 98.81 90 LEU A C 1
ATOM 696 O O . LEU A 1 90 ? -1.267 -3.812 -5.385 1.00 98.81 90 LEU A O 1
ATOM 700 N N . ASN A 1 91 ? -2.401 -2.140 -4.415 1.00 98.81 91 ASN A N 1
ATOM 701 C CA . ASN A 1 91 ? -2.242 -1.198 -5.522 1.00 98.81 91 ASN A CA 1
ATOM 702 C C . ASN A 1 91 ? -1.585 0.100 -5.052 1.00 98.81 91 ASN A C 1
ATOM 704 O O . ASN A 1 91 ? -2.212 0.939 -4.405 1.00 98.81 91 ASN A O 1
ATOM 708 N N . VAL A 1 92 ? -0.322 0.274 -5.428 1.00 98.62 92 VAL A N 1
ATOM 709 C CA . VAL A 1 92 ? 0.488 1.470 -5.161 1.00 98.62 92 VAL A CA 1
ATOM 710 C C . VAL A 1 92 ? 1.152 1.986 -6.442 1.00 98.62 92 VAL A C 1
ATOM 712 O O . VAL A 1 92 ? 2.197 2.639 -6.401 1.00 98.62 92 VAL A O 1
ATOM 715 N N . GLY A 1 93 ? 0.529 1.718 -7.592 1.00 98.19 93 GLY A N 1
ATOM 716 C CA . GLY A 1 93 ? 0.953 2.258 -8.881 1.00 98.19 93 GLY A CA 1
ATOM 717 C C . GLY A 1 93 ? 0.787 3.780 -8.986 1.00 98.19 93 GLY A C 1
ATOM 718 O O . GLY A 1 93 ? 0.096 4.408 -8.177 1.00 98.19 93 GLY A O 1
ATOM 719 N N . ASN A 1 94 ? 1.411 4.388 -9.997 1.00 97.69 94 ASN A N 1
ATOM 720 C CA . ASN A 1 94 ? 1.401 5.842 -10.224 1.00 97.69 94 ASN A CA 1
ATOM 721 C C . ASN A 1 94 ? 1.867 6.651 -8.995 1.00 97.69 94 ASN A C 1
ATOM 723 O O . ASN A 1 94 ? 1.245 7.641 -8.600 1.00 97.69 94 ASN A O 1
ATOM 727 N N . ASN A 1 95 ? 2.956 6.221 -8.366 1.00 98.31 95 ASN A N 1
ATOM 728 C CA . ASN A 1 95 ? 3.554 6.901 -7.220 1.00 98.31 95 ASN A CA 1
ATOM 729 C C . ASN A 1 95 ? 5.012 7.287 -7.525 1.00 98.31 95 ASN A C 1
ATOM 731 O O . ASN A 1 95 ? 5.446 7.317 -8.674 1.00 98.31 95 ASN A O 1
ATOM 735 N N . LEU A 1 96 ? 5.757 7.692 -6.501 1.00 97.50 96 LEU A N 1
ATOM 736 C CA . LEU A 1 96 ? 7.152 8.118 -6.594 1.00 97.50 96 LEU A CA 1
ATOM 737 C C . LEU A 1 96 ? 8.068 7.184 -5.784 1.00 97.50 96 LEU A C 1
ATOM 739 O O . LEU A 1 96 ? 9.100 7.631 -5.288 1.00 97.50 96 LEU A O 1
ATOM 743 N N . LEU A 1 97 ? 7.681 5.914 -5.608 1.00 97.38 97 LEU A N 1
ATOM 744 C CA . LEU A 1 97 ? 8.441 4.939 -4.821 1.00 97.38 97 LEU A CA 1
ATOM 745 C C . LEU A 1 97 ? 9.750 4.589 -5.532 1.00 97.38 97 LEU A C 1
ATOM 747 O O . LEU A 1 97 ? 9.755 4.386 -6.745 1.00 97.38 97 LEU A O 1
ATOM 751 N N . SER A 1 98 ? 10.846 4.504 -4.776 1.00 95.38 98 SER A N 1
ATOM 752 C CA . SER A 1 98 ? 12.194 4.253 -5.306 1.00 95.38 98 SER A CA 1
ATOM 753 C C . SER A 1 98 ? 12.782 2.888 -4.938 1.00 95.38 98 SER A C 1
ATOM 755 O O . SER A 1 98 ? 13.798 2.490 -5.511 1.00 95.38 98 SER A O 1
ATOM 757 N N . ASN A 1 99 ? 12.134 2.151 -4.032 1.00 94.38 99 ASN A N 1
ATOM 758 C CA . ASN A 1 99 ? 12.490 0.792 -3.616 1.00 94.38 99 ASN A CA 1
ATOM 759 C C . ASN A 1 99 ? 11.233 -0.067 -3.407 1.00 94.38 99 ASN A C 1
ATOM 761 O O . ASN A 1 99 ? 10.119 0.459 -3.377 1.00 94.38 99 ASN A O 1
ATOM 765 N N . THR A 1 100 ? 11.428 -1.374 -3.249 1.00 95.06 100 THR A N 1
ATOM 766 C CA . THR A 1 100 ? 10.360 -2.362 -3.040 1.00 95.06 100 THR A CA 1
ATOM 767 C C . THR A 1 100 ? 10.346 -2.952 -1.627 1.00 95.06 100 THR A C 1
ATOM 769 O O . THR A 1 100 ? 9.692 -3.966 -1.412 1.00 95.06 100 THR A O 1
ATOM 772 N N . ASP A 1 101 ? 11.026 -2.327 -0.662 1.00 95.19 101 ASP A N 1
ATOM 773 C CA . ASP A 1 101 ? 11.236 -2.865 0.695 1.00 95.19 101 ASP A CA 1
ATOM 774 C C . ASP A 1 101 ? 9.904 -3.099 1.441 1.00 95.19 101 ASP A C 1
ATOM 776 O O . ASP A 1 101 ? 9.785 -3.977 2.287 1.00 95.19 101 ASP A O 1
ATOM 780 N N . PHE A 1 102 ? 8.847 -2.360 1.083 1.00 96.38 102 PHE A N 1
ATOM 781 C CA . PHE A 1 102 ? 7.496 -2.545 1.630 1.00 96.38 102 PHE A CA 1
ATOM 782 C C . PHE A 1 102 ? 6.865 -3.910 1.300 1.00 96.38 102 PHE A C 1
ATOM 784 O O . PHE A 1 102 ? 5.829 -4.248 1.871 1.00 96.38 102 PHE A O 1
ATOM 791 N N . LEU A 1 103 ? 7.438 -4.671 0.363 1.00 96.62 103 LEU A N 1
ATOM 792 C CA . LEU A 1 103 ? 7.005 -6.031 0.046 1.00 96.62 103 LEU A CA 1
ATOM 793 C C . LEU A 1 103 ? 7.571 -7.069 1.021 1.00 96.62 103 LEU A C 1
ATOM 795 O O . LEU A 1 103 ? 7.026 -8.170 1.100 1.00 96.62 103 LEU A O 1
ATOM 799 N N . ASP A 1 104 ? 8.642 -6.747 1.752 1.00 94.88 104 ASP A N 1
ATOM 800 C CA . ASP A 1 104 ? 9.341 -7.723 2.591 1.00 94.88 104 ASP A CA 1
ATOM 801 C C . ASP A 1 104 ? 8.481 -8.198 3.768 1.00 94.88 104 ASP A C 1
ATOM 803 O O . ASP A 1 104 ? 8.490 -9.392 4.085 1.00 94.88 104 ASP A O 1
ATOM 807 N N . ASP A 1 105 ? 7.675 -7.283 4.312 1.00 92.62 105 ASP A N 1
ATOM 808 C CA . ASP A 1 105 ? 6.743 -7.477 5.430 1.00 92.62 105 ASP A CA 1
ATOM 809 C C . ASP A 1 105 ? 5.390 -8.098 5.014 1.00 92.62 105 ASP A C 1
ATOM 811 O O . ASP A 1 105 ? 4.514 -8.307 5.860 1.00 92.62 105 ASP A O 1
ATOM 815 N N . LEU A 1 106 ? 5.183 -8.390 3.723 1.00 96.69 106 LEU A N 1
ATOM 816 C CA . LEU A 1 106 ? 3.961 -9.039 3.237 1.00 96.69 106 LEU A CA 1
ATOM 817 C C . LEU A 1 106 ? 4.034 -10.561 3.375 1.00 96.69 106 LEU A C 1
ATOM 819 O O . LEU A 1 106 ? 5.100 -11.172 3.254 1.00 96.69 106 LEU A O 1
ATOM 823 N N . ASN A 1 107 ? 2.871 -11.193 3.554 1.00 97.12 107 ASN A N 1
ATOM 824 C CA . ASN A 1 107 ? 2.766 -12.645 3.500 1.00 97.12 107 ASN A CA 1
ATOM 825 C C . ASN A 1 107 ? 2.812 -13.128 2.033 1.00 97.12 107 ASN A C 1
ATOM 827 O O . ASN A 1 107 ? 1.871 -12.860 1.277 1.00 97.12 107 ASN A O 1
ATOM 831 N N . PRO A 1 108 ? 3.860 -13.868 1.621 1.00 95.50 108 PRO A N 1
ATOM 832 C 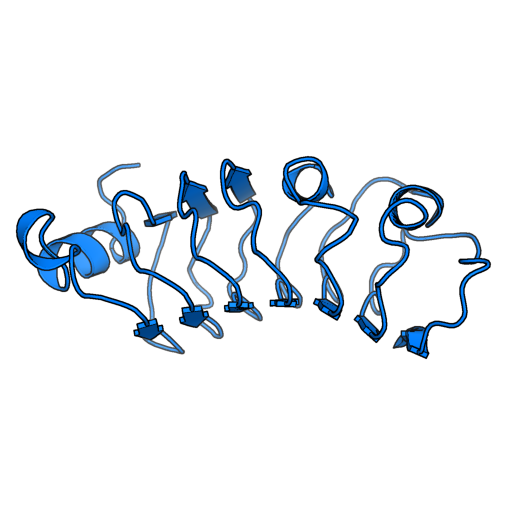CA . PRO A 1 108 ? 4.001 -14.337 0.247 1.00 95.50 108 PRO A CA 1
ATOM 833 C C . PRO A 1 108 ? 2.889 -15.291 -0.212 1.00 95.50 108 PRO A C 1
ATOM 835 O O . PRO A 1 108 ? 2.611 -15.372 -1.405 1.00 95.50 108 PRO A O 1
ATOM 838 N N . GLU A 1 109 ? 2.238 -15.993 0.718 1.00 96.38 109 GLU A N 1
ATOM 839 C CA . GLU A 1 109 ? 1.185 -16.969 0.417 1.00 96.38 109 GLU A CA 1
ATOM 840 C C . GLU A 1 109 ? -0.199 -16.324 0.231 1.00 96.38 109 GLU A C 1
ATOM 842 O O . GLU A 1 109 ? -1.144 -17.004 -0.161 1.00 96.38 109 GLU A O 1
ATOM 847 N N . LYS A 1 110 ? -0.357 -15.028 0.527 1.00 97.62 110 LYS A N 1
ATOM 848 C CA . LYS A 1 110 ? -1.666 -14.348 0.505 1.00 97.62 110 LYS A CA 1
ATOM 849 C C . LYS A 1 110 ? -1.850 -13.402 -0.674 1.00 97.62 110 LYS A C 1
ATOM 851 O O . LYS A 1 110 ? -2.979 -13.214 -1.113 1.00 97.62 110 LYS A O 1
ATOM 856 N N . LEU A 1 111 ? -0.771 -12.790 -1.158 1.00 97.94 111 LEU A N 1
ATOM 857 C CA . LEU A 1 111 ? -0.841 -11.755 -2.185 1.00 97.94 111 LEU A CA 1
ATOM 858 C C . LEU A 1 111 ? -1.214 -12.361 -3.547 1.00 97.94 111 LEU A C 1
ATOM 860 O O . LEU A 1 111 ? -0.426 -13.116 -4.112 1.00 97.94 111 LEU A O 1
ATOM 864 N N . THR A 1 112 ? -2.378 -11.989 -4.082 1.00 97.19 112 THR A N 1
ATOM 865 C CA . THR A 1 112 ? -2.856 -12.423 -5.408 1.00 97.19 112 THR A CA 1
ATOM 866 C C . THR A 1 112 ? -2.837 -11.296 -6.440 1.00 97.19 112 THR A C 1
ATOM 868 O O . THR A 1 112 ? -2.665 -11.553 -7.629 1.00 97.19 112 THR A O 1
ATOM 871 N N . TYR A 1 113 ? -2.924 -10.037 -6.000 1.00 97.69 113 TYR A N 1
ATOM 872 C CA . TYR A 1 113 ? -2.876 -8.862 -6.871 1.00 97.69 113 TYR A CA 1
ATOM 873 C C . TYR A 1 113 ? -1.793 -7.883 -6.415 1.00 97.69 113 TYR A C 1
ATOM 875 O O . TYR A 1 113 ? -1.824 -7.386 -5.281 1.00 97.69 113 TYR A O 1
ATOM 883 N N . LEU A 1 114 ? -0.879 -7.538 -7.326 1.00 97.88 114 LEU A N 1
ATOM 884 C CA . LEU A 1 114 ? 0.147 -6.525 -7.098 1.00 97.88 114 LEU A CA 1
ATOM 885 C C . LEU A 1 114 ? 0.216 -5.526 -8.251 1.00 97.88 114 LEU A C 1
ATOM 887 O O . LEU A 1 114 ? 0.530 -5.865 -9.388 1.00 97.88 114 LEU A O 1
ATOM 891 N N . SER A 1 115 ? 0.023 -4.253 -7.920 1.00 97.81 115 SER A N 1
ATOM 892 C CA . SER A 1 115 ? 0.238 -3.137 -8.833 1.00 97.81 115 SER A CA 1
ATOM 893 C C . SER A 1 115 ? 1.253 -2.159 -8.255 1.00 97.81 115 SER A C 1
ATOM 895 O O . SER A 1 115 ? 0.986 -1.464 -7.271 1.00 97.81 115 SER A O 1
ATOM 897 N N . ILE A 1 116 ? 2.421 -2.104 -8.896 1.00 97.06 116 ILE A N 1
ATOM 898 C CA . ILE A 1 116 ? 3.524 -1.174 -8.602 1.00 97.06 116 ILE A CA 1
ATOM 899 C C . ILE A 1 116 ? 3.976 -0.418 -9.862 1.00 97.06 116 ILE A C 1
ATOM 901 O O . ILE A 1 116 ? 5.054 0.181 -9.882 1.00 97.06 116 ILE A O 1
ATOM 905 N N . HIS A 1 117 ? 3.164 -0.441 -10.919 1.00 95.62 117 HIS A N 1
ATOM 906 C CA . HIS A 1 117 ? 3.437 0.230 -12.186 1.00 95.62 117 HIS A CA 1
ATOM 907 C C . HIS A 1 117 ? 3.667 1.740 -12.014 1.00 95.62 117 HIS A C 1
ATOM 909 O O . HIS A 1 117 ? 3.172 2.357 -11.066 1.00 95.62 117 HIS A O 1
ATOM 915 N N . SER A 1 118 ? 4.375 2.357 -12.959 1.00 95.56 118 SER A N 1
ATOM 916 C CA . SER A 1 118 ? 4.590 3.812 -12.992 1.00 95.56 118 SER A CA 1
ATOM 917 C C . SER A 1 118 ? 5.116 4.383 -11.662 1.00 95.56 118 SER A C 1
ATOM 919 O O . SER A 1 118 ? 4.525 5.305 -11.095 1.00 95.56 118 SER A O 1
ATOM 921 N N . ASN A 1 119 ? 6.200 3.810 -11.138 1.00 96.75 119 ASN A N 1
ATOM 922 C CA . ASN A 1 119 ? 6.923 4.321 -9.972 1.00 96.75 119 ASN A CA 1
ATOM 923 C C . ASN A 1 119 ? 8.308 4.854 -10.383 1.00 96.75 119 ASN A C 1
ATOM 925 O O . ASN A 1 119 ? 8.629 4.964 -11.566 1.00 96.75 119 ASN A O 1
ATOM 929 N N . LYS A 1 120 ? 9.133 5.249 -9.409 1.00 95.31 120 LYS A N 1
ATOM 930 C CA . LYS A 1 120 ? 10.478 5.804 -9.624 1.00 95.31 120 LYS A CA 1
ATOM 931 C C . LYS A 1 120 ? 11.575 4.863 -9.131 1.00 95.31 120 LYS A C 1
ATOM 933 O O . LYS A 1 120 ? 12.553 5.322 -8.552 1.00 95.31 120 LYS A O 1
ATOM 938 N N . PHE A 1 121 ? 11.430 3.554 -9.340 1.00 93.31 121 PHE A N 1
ATOM 939 C CA . PHE A 1 121 ? 12.469 2.598 -8.956 1.00 93.31 121 PHE A CA 1
ATOM 940 C C . PHE A 1 121 ? 13.781 2.969 -9.649 1.00 93.31 121 PHE A C 1
ATOM 942 O O . PHE A 1 121 ? 13.844 3.035 -10.873 1.00 93.31 121 PHE A O 1
ATOM 949 N N . GLU A 1 122 ? 14.812 3.289 -8.868 1.00 84.00 122 GLU A N 1
ATOM 950 C CA . GLU A 1 122 ? 16.055 3.870 -9.402 1.00 84.00 122 GLU A CA 1
ATOM 951 C C . GLU A 1 122 ? 17.078 2.790 -9.759 1.00 84.00 122 GLU A C 1
ATOM 953 O O . GLU A 1 122 ? 17.887 2.946 -10.679 1.00 84.00 122 GLU A O 1
ATOM 958 N N . LYS A 1 123 ? 17.024 1.666 -9.039 1.00 86.94 123 LYS A N 1
ATOM 959 C CA . LYS A 1 123 ? 17.959 0.553 -9.172 1.00 86.94 123 LYS A CA 1
ATOM 960 C C . LYS A 1 123 ? 17.436 -0.458 -10.178 1.00 86.94 123 LYS A C 1
ATOM 962 O O . LYS A 1 123 ? 16.281 -0.867 -10.108 1.00 86.94 123 LYS A O 1
ATOM 967 N N . LYS A 1 124 ? 18.313 -0.893 -11.089 1.00 85.62 124 LYS A N 1
ATOM 968 C CA . LYS A 1 124 ? 18.032 -2.065 -11.922 1.00 85.62 124 LYS A CA 1
ATOM 969 C C . LYS A 1 124 ? 17.830 -3.276 -11.019 1.00 85.62 124 LYS A C 1
ATOM 971 O O . LYS A 1 124 ? 18.697 -3.552 -10.193 1.00 85.62 124 LYS A O 1
ATOM 976 N N . GLN A 1 125 ? 16.719 -3.983 -11.190 1.00 87.62 125 GLN A N 1
ATOM 977 C CA . GLN A 1 125 ? 16.382 -5.132 -10.356 1.00 87.62 125 GLN A CA 1
ATOM 978 C C . GLN A 1 125 ? 15.724 -6.226 -11.194 1.00 87.62 125 GLN A C 1
ATOM 980 O O . GLN A 1 125 ? 14.871 -5.954 -12.040 1.00 87.62 125 GLN A O 1
ATOM 985 N N . ASN A 1 126 ? 16.173 -7.461 -10.984 1.00 89.62 126 ASN A N 1
ATOM 986 C CA . ASN A 1 126 ? 15.575 -8.644 -11.592 1.00 89.62 126 ASN A CA 1
ATOM 987 C C . ASN A 1 126 ? 14.244 -8.934 -10.891 1.00 89.62 126 ASN A C 1
ATOM 989 O O . ASN A 1 126 ? 14.174 -8.802 -9.674 1.00 89.62 126 ASN A O 1
ATOM 993 N N . LEU A 1 127 ? 13.219 -9.343 -11.638 1.00 89.75 127 LEU A N 1
ATOM 994 C CA . LEU A 1 127 ? 11.902 -9.739 -11.127 1.00 89.75 127 LEU A CA 1
ATOM 995 C C . LEU A 1 127 ? 11.902 -10.952 -10.173 1.00 89.75 127 LEU A C 1
ATOM 997 O O . LEU A 1 127 ? 10.874 -11.235 -9.566 1.00 89.75 127 LEU A O 1
ATOM 1001 N N . GLU A 1 128 ? 13.029 -11.638 -9.975 1.00 90.06 128 GLU A N 1
ATOM 1002 C CA . GLU A 1 128 ? 13.180 -12.761 -9.034 1.00 90.06 128 GLU A CA 1
ATOM 1003 C C . GLU A 1 128 ? 12.720 -12.468 -7.597 1.00 90.06 128 GLU A C 1
ATOM 1005 O O . GLU A 1 128 ? 12.240 -13.383 -6.930 1.00 90.06 128 GLU A O 1
ATOM 1010 N N . PHE A 1 129 ? 12.775 -11.219 -7.116 1.00 89.94 129 PHE A N 1
ATOM 1011 C CA . PHE A 1 129 ? 12.230 -10.858 -5.793 1.00 89.94 129 PHE A CA 1
ATOM 1012 C C . PHE A 1 129 ? 10.726 -11.159 -5.661 1.00 89.94 129 PHE A C 1
ATOM 1014 O O . PHE A 1 129 ? 10.234 -11.361 -4.553 1.00 89.94 129 PHE A O 1
ATOM 1021 N N . LEU A 1 130 ? 9.999 -11.224 -6.783 1.00 92.56 130 LEU A N 1
ATOM 1022 C CA . LEU A 1 130 ? 8.578 -11.564 -6.815 1.00 92.56 130 LEU A CA 1
ATOM 1023 C C . LEU A 1 130 ? 8.321 -13.075 -6.816 1.00 92.56 130 LEU A C 1
ATOM 1025 O O . LEU A 1 130 ? 7.189 -13.487 -6.591 1.00 92.56 130 LEU A O 1
ATOM 1029 N N . SER A 1 131 ? 9.346 -13.912 -7.016 1.00 91.75 131 SER A N 1
ATOM 1030 C CA . SER A 1 131 ? 9.194 -15.376 -7.079 1.00 91.75 131 SER A CA 1
ATOM 1031 C C . SER A 1 131 ? 8.656 -15.993 -5.785 1.00 91.75 131 SER A C 1
ATOM 1033 O O . SER A 1 131 ? 8.045 -17.058 -5.824 1.00 91.75 131 SER A O 1
ATOM 1035 N N . ARG A 1 132 ? 8.834 -15.308 -4.646 1.00 94.38 132 ARG A N 1
ATOM 1036 C CA . ARG A 1 132 ? 8.258 -15.722 -3.360 1.00 94.38 132 ARG A CA 1
ATOM 1037 C C . ARG A 1 132 ? 6.727 -15.649 -3.343 1.00 94.38 132 ARG A C 1
ATOM 1039 O O . ARG A 1 132 ? 6.120 -16.405 -2.598 1.00 94.38 132 ARG A O 1
ATOM 1046 N N . PHE A 1 133 ? 6.099 -14.784 -4.144 1.00 94.31 133 PHE A N 1
ATOM 1047 C CA . PHE A 1 133 ? 4.640 -14.626 -4.201 1.00 94.31 133 PHE A CA 1
ATOM 1048 C C . PHE A 1 133 ? 4.009 -15.692 -5.107 1.00 94.31 133 PHE A C 1
ATOM 1050 O O . PHE A 1 133 ? 3.549 -15.406 -6.210 1.00 94.31 133 PHE A O 1
ATOM 1057 N N . GLY A 1 134 ? 4.017 -16.948 -4.651 1.00 92.12 134 GLY A N 1
ATOM 1058 C CA . GLY A 1 134 ? 3.586 -18.106 -5.449 1.00 92.12 134 GLY A CA 1
ATOM 1059 C C . GLY A 1 134 ? 2.100 -18.122 -5.830 1.00 92.12 134 GLY A C 1
ATOM 1060 O O . GLY A 1 134 ? 1.740 -18.800 -6.788 1.00 92.12 134 GLY A O 1
ATOM 1061 N N . ASN A 1 135 ? 1.267 -17.361 -5.113 1.00 94.12 135 ASN A N 1
ATOM 1062 C CA . ASN A 1 135 ? -0.171 -17.216 -5.368 1.00 94.12 135 ASN A CA 1
ATOM 1063 C C . ASN A 1 135 ? -0.522 -15.916 -6.101 1.00 94.12 135 ASN A C 1
ATOM 1065 O O . ASN A 1 135 ? -1.696 -15.575 -6.200 1.00 94.12 135 ASN A O 1
ATOM 1069 N N . LEU A 1 136 ? 0.474 -15.172 -6.592 1.00 94.44 136 LEU A N 1
ATOM 1070 C CA . LEU A 1 136 ? 0.211 -13.990 -7.396 1.00 94.44 136 LEU A CA 1
ATOM 1071 C C . LEU A 1 136 ? -0.504 -14.416 -8.689 1.00 94.44 136 LEU A C 1
ATOM 1073 O O . LEU A 1 136 ? -0.114 -15.391 -9.327 1.00 94.44 136 LEU A O 1
ATOM 1077 N N . GLU A 1 137 ? -1.560 -13.700 -9.054 1.00 94.06 137 GLU A N 1
ATOM 1078 C CA . GLU A 1 137 ? -2.397 -13.961 -10.232 1.00 94.06 137 GLU A CA 1
ATOM 1079 C C . GLU A 1 137 ? -2.267 -12.804 -11.230 1.00 94.06 137 GLU A C 1
ATOM 1081 O O . GLU A 1 137 ? -2.091 -13.014 -12.434 1.00 94.06 137 GLU A O 1
ATOM 1086 N N . GLU A 1 138 ? -2.273 -11.575 -10.705 1.00 94.69 138 GLU A N 1
ATOM 1087 C CA . GLU A 1 138 ? -2.212 -10.337 -11.475 1.00 94.69 138 GLU A CA 1
ATOM 1088 C C . GLU A 1 138 ? -1.028 -9.467 -11.040 1.00 94.69 138 GLU A C 1
ATOM 1090 O O . GLU A 1 138 ? -0.874 -9.120 -9.862 1.00 94.69 138 GLU A O 1
ATOM 1095 N N . LEU A 1 139 ? -0.198 -9.085 -12.016 1.00 94.44 139 LEU A N 1
ATOM 1096 C CA . LEU A 1 139 ? 0.978 -8.250 -11.798 1.00 94.44 139 LEU A CA 1
ATOM 1097 C C . LEU A 1 139 ? 1.017 -7.079 -12.784 1.00 94.44 139 LEU A C 1
ATOM 1099 O O . LEU A 1 139 ? 1.203 -7.271 -13.983 1.00 94.44 139 LEU A O 1
ATOM 1103 N N . TYR A 1 14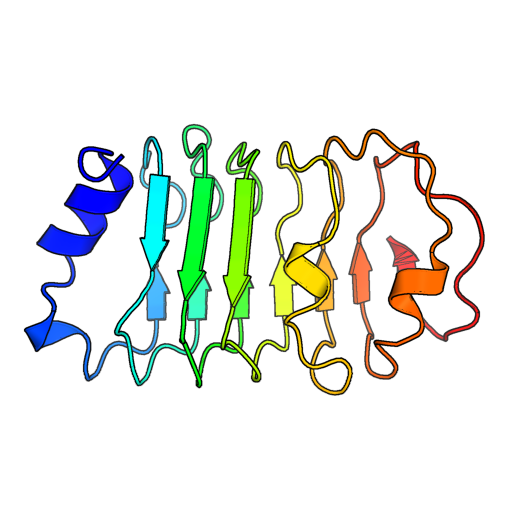0 ? 0.937 -5.862 -12.250 1.00 94.81 140 TYR A N 1
ATOM 1104 C CA . TYR A 1 140 ? 1.081 -4.616 -13.005 1.00 94.81 140 TYR A CA 1
ATOM 1105 C C . TYR A 1 140 ? 2.394 -3.938 -12.621 1.00 94.81 140 TYR A C 1
ATOM 1107 O O . TYR A 1 140 ? 2.525 -3.353 -11.537 1.00 94.81 140 TYR A O 1
ATOM 1115 N N . ILE A 1 141 ? 3.380 -4.025 -13.511 1.00 92.50 141 ILE A N 1
ATOM 1116 C CA . ILE A 1 141 ? 4.741 -3.499 -13.297 1.00 92.50 141 ILE A CA 1
ATOM 1117 C C . ILE A 1 141 ? 5.213 -2.602 -14.434 1.00 92.50 141 ILE A C 1
ATOM 1119 O O . ILE A 1 141 ? 6.340 -2.103 -14.375 1.00 92.50 141 ILE A O 1
ATOM 1123 N N . ASN A 1 142 ? 4.379 -2.382 -15.448 1.00 88.25 142 ASN A N 1
ATOM 1124 C CA . ASN A 1 142 ? 4.693 -1.530 -16.581 1.00 88.25 142 ASN A CA 1
ATOM 1125 C C . ASN A 1 142 ? 5.148 -0.123 -16.180 1.00 88.25 142 ASN A C 1
ATOM 1127 O O . ASN A 1 142 ? 4.950 0.358 -15.061 1.00 88.25 142 ASN A O 1
ATOM 1131 N N . SER A 1 143 ? 5.788 0.553 -17.133 1.00 85.69 143 SER A N 1
ATOM 1132 C CA . SER A 1 143 ? 6.313 1.906 -16.928 1.00 85.69 143 SER A CA 1
ATOM 1133 C C . SER A 1 143 ? 7.319 1.997 -15.764 1.00 85.69 143 SER A C 1
ATOM 1135 O O . SER A 1 143 ? 7.448 3.043 -15.136 1.00 85.69 143 SER A O 1
ATOM 1137 N N . ASN A 1 144 ? 8.057 0.905 -15.514 1.00 81.31 144 ASN A N 1
ATOM 1138 C CA . ASN A 1 144 ? 9.229 0.835 -14.640 1.00 81.31 144 ASN A CA 1
ATOM 1139 C C . ASN A 1 144 ? 10.445 0.343 -15.447 1.00 81.31 144 ASN A C 1
ATOM 1141 O O . ASN A 1 144 ? 10.724 -0.850 -15.517 1.00 81.31 144 ASN A O 1
ATOM 1145 N N . GLU A 1 145 ? 11.206 1.261 -16.047 1.00 78.81 145 GLU A N 1
ATOM 1146 C CA . GLU A 1 145 ? 12.332 0.938 -16.952 1.00 78.81 145 GLU A CA 1
ATOM 1147 C C . GLU A 1 145 ? 13.498 0.180 -16.291 1.00 78.81 145 GLU A C 1
ATOM 1149 O O . GLU A 1 145 ? 14.443 -0.241 -16.961 1.00 78.81 145 GLU A O 1
ATOM 1154 N N . LYS A 1 146 ? 13.495 0.067 -14.960 1.00 87.31 146 LYS A N 1
ATOM 1155 C CA . LYS A 1 146 ? 14.573 -0.573 -14.201 1.00 87.31 146 LYS A CA 1
ATOM 1156 C C . LYS A 1 146 ? 14.324 -2.048 -13.909 1.00 87.31 146 LYS A C 1
ATOM 1158 O O . LYS A 1 146 ? 15.267 -2.738 -13.521 1.00 87.31 146 LYS A O 1
ATOM 1163 N N . PHE A 1 147 ? 13.107 -2.541 -14.105 1.00 86.50 147 PHE A N 1
ATOM 1164 C CA . PHE A 1 147 ? 12.832 -3.963 -13.957 1.00 86.50 147 PHE A CA 1
ATOM 1165 C C . PHE A 1 147 ? 13.277 -4.723 -15.201 1.00 86.50 147 PHE A C 1
ATOM 1167 O O . PHE A 1 147 ? 13.000 -4.322 -16.329 1.00 86.50 147 PHE A O 1
ATOM 1174 N N . ILE A 1 148 ? 14.022 -5.801 -14.974 1.00 82.44 148 ILE A N 1
ATOM 1175 C CA . ILE A 1 148 ? 14.601 -6.650 -16.016 1.00 82.44 148 ILE A CA 1
ATOM 1176 C C . ILE A 1 148 ? 14.346 -8.127 -15.698 1.00 82.44 148 ILE A C 1
ATOM 1178 O O . ILE A 1 148 ? 13.985 -8.481 -14.576 1.00 82.44 148 ILE A O 1
ATOM 1182 N N . GLY A 1 149 ? 14.602 -8.996 -16.674 1.00 81.62 149 GLY A N 1
ATOM 1183 C CA . GLY A 1 149 ? 14.418 -10.438 -16.527 1.00 81.62 149 GLY A CA 1
ATOM 1184 C C . GLY A 1 149 ? 12.979 -10.879 -16.781 1.00 81.62 149 GLY A C 1
ATOM 1185 O O . GLY A 1 149 ? 12.158 -10.123 -17.297 1.00 81.62 149 GLY A O 1
ATOM 1186 N N . SER A 1 150 ? 12.695 -12.132 -16.444 1.00 74.62 150 SER A N 1
ATOM 1187 C CA . SER A 1 150 ? 11.391 -12.766 -16.625 1.00 74.62 150 SER A CA 1
ATOM 1188 C C . SER A 1 150 ? 10.966 -13.459 -15.340 1.00 74.62 150 SER A C 1
ATOM 1190 O O . SER A 1 150 ? 11.797 -14.011 -14.622 1.00 74.62 150 SER A O 1
ATOM 1192 N N . LEU A 1 151 ? 9.664 -13.490 -15.090 1.00 77.19 151 LEU A N 1
ATOM 1193 C CA . LEU A 1 151 ? 9.060 -14.335 -14.068 1.00 77.19 151 LEU A CA 1
ATOM 1194 C C . LEU A 1 151 ? 8.704 -15.693 -14.682 1.00 77.19 151 LEU A C 1
ATOM 1196 O O . LEU A 1 151 ? 8.000 -15.749 -15.684 1.00 77.19 151 LEU A O 1
ATOM 1200 N N . SER A 1 152 ? 9.165 -16.788 -14.076 1.00 68.31 152 SER A N 1
ATOM 1201 C CA . SER A 1 152 ? 8.876 -18.161 -14.540 1.00 68.31 152 SER A CA 1
ATOM 1202 C C . SER A 1 152 ? 7.486 -18.678 -14.138 1.00 68.31 152 SER A C 1
ATOM 1204 O O . SER A 1 152 ? 7.198 -19.866 -14.272 1.00 68.31 152 SER A O 1
ATOM 1206 N N . VAL A 1 153 ? 6.630 -17.813 -13.601 1.00 63.00 153 VAL A N 1
ATOM 1207 C CA . VAL A 1 153 ? 5.304 -18.155 -13.070 1.00 63.00 153 VAL A CA 1
ATOM 1208 C C . VAL A 1 153 ? 4.207 -17.879 -14.102 1.00 63.00 153 VAL A C 1
ATOM 1210 O O . VAL A 1 153 ? 4.345 -17.004 -14.956 1.00 63.00 153 VAL A O 1
ATOM 1213 N N . ARG A 1 154 ? 3.103 -18.636 -14.030 1.00 63.41 154 ARG A N 1
ATOM 1214 C CA . ARG A 1 154 ? 1.899 -18.423 -14.853 1.00 63.41 154 ARG A CA 1
ATOM 1215 C C . ARG A 1 154 ? 1.163 -17.165 -14.374 1.00 63.41 154 ARG A C 1
ATOM 1217 O O . ARG A 1 154 ? 0.173 -17.272 -13.666 1.00 63.41 154 ARG A O 1
ATOM 1224 N N . LEU A 1 155 ? 1.674 -15.996 -14.742 1.00 70.88 155 LEU A N 1
ATOM 1225 C CA . LEU A 1 155 ? 1.097 -14.696 -14.406 1.00 70.88 155 LEU A CA 1
ATOM 1226 C C . LEU A 1 155 ? 0.545 -14.001 -15.640 1.00 70.88 155 LEU A C 1
ATOM 1228 O O . LEU A 1 155 ? 1.136 -14.081 -16.720 1.00 70.88 155 LEU A O 1
ATOM 1232 N N . VAL A 1 156 ? -0.530 -13.240 -15.450 1.00 72.12 156 VAL A N 1
ATOM 1233 C CA . VAL A 1 156 ? -0.887 -12.188 -16.399 1.00 72.12 156 VAL A CA 1
ATOM 1234 C C . VAL A 1 156 ? -0.106 -10.936 -16.002 1.00 72.12 156 VAL A C 1
ATOM 1236 O O . VAL A 1 156 ? -0.320 -10.372 -14.929 1.00 72.12 156 VAL A O 1
ATOM 1239 N N . ILE A 1 157 ? 0.854 -10.550 -16.844 1.00 75.00 157 ILE A N 1
ATOM 1240 C CA . ILE A 1 157 ? 1.721 -9.389 -16.619 1.00 75.00 157 ILE A CA 1
ATOM 1241 C C . ILE A 1 157 ? 1.259 -8.259 -17.535 1.00 75.00 157 ILE A C 1
ATOM 1243 O O . ILE A 1 157 ? 1.179 -8.452 -18.752 1.00 75.00 157 ILE A O 1
ATOM 1247 N N . PHE A 1 158 ? 0.982 -7.100 -16.939 1.00 74.00 158 PHE A N 1
ATOM 1248 C CA . PHE A 1 158 ? 0.533 -5.889 -17.622 1.00 74.00 158 PHE A CA 1
ATOM 1249 C C . PHE A 1 158 ? 1.510 -4.722 -17.463 1.00 74.00 158 PHE A C 1
ATOM 1251 O O . PHE A 1 158 ? 2.195 -4.597 -16.409 1.00 74.00 158 PHE A O 1
#

InterPro domains:
  IPR032675 Leucine-rich repeat domain superfamily [G3DSA:3.80.10.10] (2-156)

Sequence (158 aa):
PKDSQAQKWLEEKFPIGEREEVTVLFARNMGLEGELVVEKFPKLEKIICDSNSKLTSIKVIGLSKLAIFNANACKVNKLVISGCPEIISLNVGNNLLSNTDFLDDLNPEKLTYLSIHSNKFEKKQNLEFLSRFGNLEELYINSNEKFIGSLSVRLVIF

Organism: NCBI:txid144530

Secondary structure (DSSP, 8-state):
-TT-HHHHHHHHHS-GGG-TT--EEE-TTS--EEEEEEE--TT--EEE-TT-TEEEEEEEES-TT--EEE-TTS--SEEEEES-TT--EEE--SS-----GGGTTS-TTT--EEE--S----S-EEGGGGTT-TT--EEE--S-TTEES---S--EE-

pLDDT: mean 93.64, std 8.95, range [45.47, 98.94]